Protein AF-A0A6G4R4G6-F1 (afdb_monomer)

Sequence (148 aa):
MLINLTSKAWYDAKDQTLFAIPLLEDALQPALGADYGGLAAFCAVLVAMEPDEAGNAPHRKPFDMVGRFAGTDLRFLSVSVGFSSEEIVEMTGLEVARVFAIRLKARLADRPARLPKAFDYPRFHKDISRALDAFIASSGGTGEPKAQ

Foldseek 3Di:
DEEAEEEDADPLLPVLRVLLRVLLNVLQVVLDDPDQPQAPYEYEYEYAYAQDPVVRPVVQVVQQDWADDPPDSHIYGGGYDYDHSVVRSPDHSLVVNLVSLVRVLVVLVDDRPPPDPSGNSVSVSVSRNVSSVVSNVVSDDDDPPPDD

Organism: NCBI:txid2710887

Mean predicted aligned error: 5.91 Å

Radius of gyration: 15.25 Å; Cα contacts (8 Å, |Δi|>4): 253; chains: 1; bounding box: 36×28×49 Å

Structure (mmCIF, N/CA/C/O backbone):
data_AF-A0A6G4R4G6-F1
#
_entry.id   AF-A0A6G4R4G6-F1
#
loop_
_atom_site.group_PDB
_atom_site.id
_atom_site.type_symbol
_atom_site.label_atom_id
_atom_site.label_alt_id
_atom_site.label_comp_id
_atom_site.label_asym_id
_atom_site.label_entity_id
_atom_site.label_seq_id
_atom_site.pdbx_PDB_ins_code
_atom_site.Cartn_x
_atom_site.Cartn_y
_atom_site.Cartn_z
_atom_site.occupancy
_atom_site.B_iso_or_equiv
_atom_site.auth_seq_id
_atom_site.auth_comp_id
_atom_site.auth_asym_id
_atom_site.auth_atom_id
_atom_site.pdbx_PDB_model_num
ATOM 1 N N . MET A 1 1 ? -6.548 6.124 11.935 1.00 81.25 1 MET A N 1
ATOM 2 C CA . MET A 1 1 ? -5.598 5.095 11.447 1.00 81.25 1 MET A CA 1
ATOM 3 C C . MET A 1 1 ? -4.473 5.797 10.697 1.00 81.25 1 MET A C 1
ATOM 5 O O . MET A 1 1 ? -4.756 6.817 10.090 1.00 81.25 1 MET A O 1
ATOM 9 N N . LEU A 1 2 ? -3.236 5.302 10.760 1.00 81.00 2 LEU A N 1
ATOM 10 C CA . LEU A 1 2 ? -2.093 5.808 9.983 1.00 81.00 2 LEU A CA 1
ATOM 11 C C . LEU A 1 2 ? -1.886 4.960 8.720 1.00 81.00 2 LEU A C 1
ATOM 13 O O . LEU A 1 2 ? -2.073 3.746 8.786 1.00 81.00 2 LEU A O 1
ATOM 17 N N . ILE A 1 3 ? -1.484 5.567 7.604 1.00 77.75 3 ILE A N 1
ATOM 18 C CA . ILE A 1 3 ? -0.950 4.843 6.445 1.00 77.75 3 ILE A CA 1
ATOM 19 C C . ILE A 1 3 ? 0.562 5.030 6.431 1.00 77.75 3 ILE A C 1
ATOM 21 O O . ILE A 1 3 ? 1.052 6.115 6.723 1.00 77.75 3 ILE A O 1
ATOM 25 N N . ASN A 1 4 ? 1.287 3.957 6.142 1.00 82.75 4 ASN A N 1
ATOM 26 C CA . ASN A 1 4 ? 2.720 3.997 5.903 1.00 82.75 4 ASN A CA 1
ATOM 27 C C . ASN A 1 4 ? 3.017 3.189 4.639 1.00 82.75 4 ASN A C 1
ATOM 29 O O . ASN A 1 4 ? 2.667 2.009 4.554 1.00 82.75 4 ASN A O 1
ATOM 33 N N . LEU A 1 5 ? 3.623 3.820 3.645 1.00 85.69 5 LEU A N 1
ATOM 34 C CA . LEU A 1 5 ? 4.145 3.136 2.477 1.00 85.69 5 LEU A CA 1
ATOM 35 C C . LEU A 1 5 ? 5.658 3.029 2.616 1.00 85.69 5 LEU A C 1
ATOM 37 O O . LEU A 1 5 ? 6.358 3.966 2.982 1.00 85.69 5 LEU A O 1
ATOM 41 N N . THR A 1 6 ? 6.184 1.855 2.301 1.00 87.88 6 THR A N 1
ATOM 42 C CA . THR A 1 6 ? 7.624 1.621 2.330 1.00 87.88 6 THR A CA 1
ATOM 43 C C . THR A 1 6 ? 8.036 0.693 1.198 1.00 87.88 6 THR A C 1
ATOM 45 O O . THR A 1 6 ? 7.195 0.106 0.513 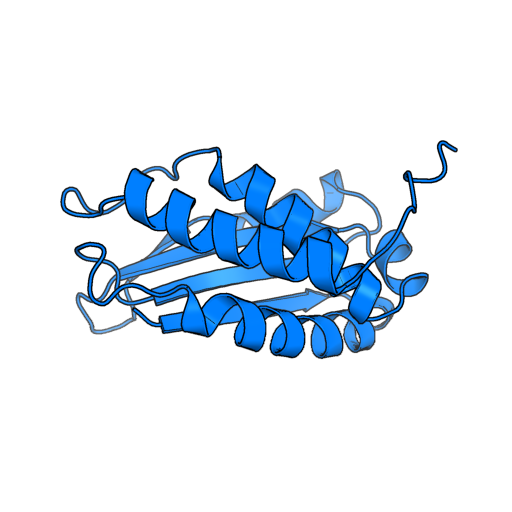1.00 87.88 6 THR A O 1
ATOM 48 N N . SER A 1 7 ? 9.338 0.564 0.971 1.00 86.81 7 SER A N 1
ATOM 49 C CA . SER A 1 7 ? 9.893 -0.265 -0.090 1.00 86.81 7 SER A CA 1
ATOM 50 C C . SER A 1 7 ? 11.069 -1.089 0.402 1.00 86.81 7 SER A C 1
ATOM 52 O O . SER A 1 7 ? 11.860 -0.668 1.248 1.00 86.81 7 SER A O 1
ATOM 54 N N . LYS A 1 8 ? 11.221 -2.262 -0.202 1.00 88.25 8 LYS A N 1
ATOM 55 C CA . LYS A 1 8 ? 12.399 -3.111 -0.112 1.00 88.25 8 LYS A CA 1
ATOM 56 C C . LYS A 1 8 ? 12.808 -3.498 -1.530 1.00 88.25 8 LYS A C 1
ATOM 58 O O . LYS A 1 8 ? 12.128 -4.299 -2.165 1.00 88.25 8 LYS A O 1
ATOM 63 N N . ALA A 1 9 ? 13.897 -2.914 -2.012 1.00 84.38 9 ALA A N 1
ATOM 64 C CA . ALA A 1 9 ? 14.352 -3.064 -3.387 1.00 84.38 9 ALA A CA 1
ATOM 65 C C . ALA A 1 9 ? 15.859 -3.347 -3.457 1.00 84.38 9 ALA A C 1
ATOM 67 O O . ALA A 1 9 ? 16.600 -2.983 -2.534 1.00 84.38 9 ALA A O 1
ATOM 68 N N . TRP A 1 10 ? 16.303 -3.958 -4.558 1.00 82.38 10 TRP A N 1
ATOM 69 C CA . TRP A 1 10 ? 17.708 -3.941 -4.969 1.00 82.38 10 TRP A CA 1
ATOM 70 C C . TRP A 1 10 ? 18.213 -2.513 -5.193 1.00 82.38 10 TRP A C 1
ATOM 72 O O . TRP A 1 10 ? 17.442 -1.557 -5.275 1.00 82.38 10 TRP A O 1
ATOM 82 N N . TYR A 1 11 ? 19.540 -2.371 -5.249 1.00 77.50 11 TYR A N 1
ATOM 83 C CA . TYR A 1 11 ? 20.197 -1.074 -5.401 1.00 77.50 11 TYR A CA 1
ATOM 84 C C . TYR A 1 11 ? 19.787 -0.350 -6.689 1.00 77.50 11 TYR A C 1
ATOM 86 O O . TYR A 1 11 ? 19.575 0.856 -6.661 1.00 77.50 11 TYR A O 1
ATOM 94 N N . ASP A 1 12 ? 19.634 -1.090 -7.781 1.00 80.62 12 ASP A N 1
ATOM 95 C CA . ASP A 1 12 ? 19.236 -0.590 -9.097 1.00 80.62 12 ASP A CA 1
ATOM 96 C C . ASP A 1 12 ? 17.799 -0.036 -9.127 1.00 80.62 12 ASP A C 1
ATOM 98 O O . ASP A 1 12 ? 17.560 0.992 -9.750 1.00 80.62 12 ASP A O 1
ATOM 102 N N .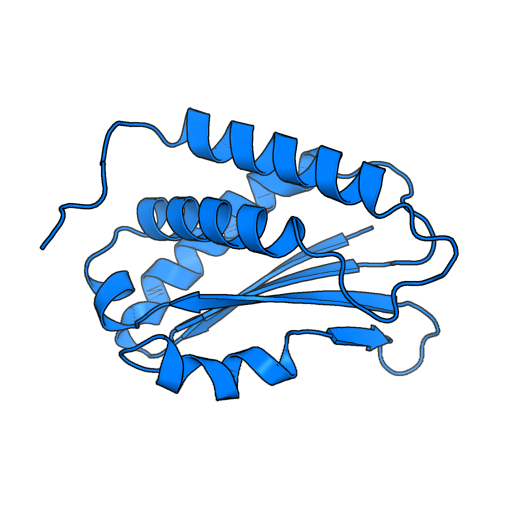 ALA A 1 13 ? 16.865 -0.648 -8.395 1.00 79.69 13 ALA A N 1
ATOM 103 C CA . ALA A 1 13 ? 15.460 -0.233 -8.299 1.00 79.69 13 ALA A CA 1
ATOM 104 C C . ALA A 1 13 ? 15.169 0.746 -7.134 1.00 79.69 13 ALA A C 1
ATOM 106 O O . ALA A 1 13 ? 14.015 1.113 -6.868 1.00 79.69 13 ALA A O 1
ATOM 107 N N . LYS A 1 14 ? 16.192 1.142 -6.368 1.00 83.94 14 LYS A N 1
ATOM 108 C CA . LYS A 1 14 ? 16.011 1.883 -5.112 1.00 83.94 14 LYS A CA 1
ATOM 109 C C . LYS A 1 14 ? 15.513 3.312 -5.331 1.00 83.94 14 LYS A C 1
ATOM 111 O O . LYS A 1 14 ? 14.643 3.766 -4.591 1.00 83.94 14 LYS A O 1
ATOM 116 N N . ASP A 1 15 ? 16.025 4.013 -6.334 1.00 84.62 15 ASP A N 1
ATOM 117 C CA . ASP A 1 15 ? 15.717 5.435 -6.530 1.00 84.62 15 ASP A CA 1
ATOM 118 C C . ASP A 1 15 ? 14.257 5.647 -6.959 1.00 84.62 15 ASP A C 1
ATOM 120 O O . ASP A 1 15 ? 13.553 6.506 -6.423 1.00 84.62 15 ASP A O 1
ATOM 124 N N . GLN A 1 16 ? 13.761 4.802 -7.861 1.00 84.75 16 GLN A N 1
ATOM 125 C CA . GLN A 1 16 ? 12.388 4.846 -8.359 1.00 84.75 16 GLN A CA 1
ATOM 126 C C . GLN A 1 16 ? 11.388 4.503 -7.251 1.00 84.75 16 GLN A C 1
ATOM 128 O O . GLN A 1 16 ? 10.351 5.155 -7.123 1.00 84.75 16 GLN A O 1
ATOM 133 N N . THR A 1 17 ? 11.705 3.504 -6.422 1.00 8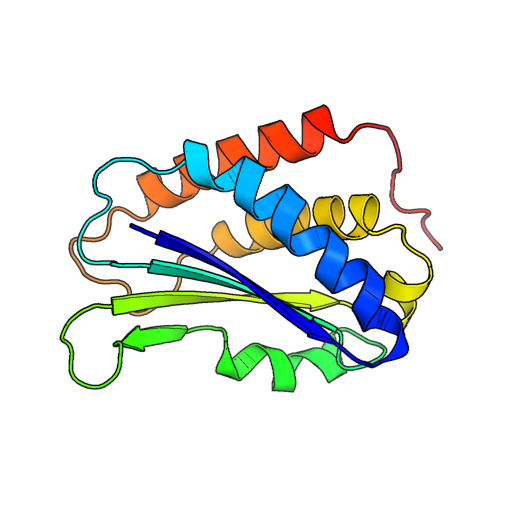3.94 17 THR A N 1
ATOM 134 C CA . THR A 1 17 ? 10.834 3.078 -5.317 1.00 83.94 17 THR A CA 1
ATOM 135 C C . THR A 1 17 ? 10.775 4.113 -4.198 1.00 83.94 17 THR A C 1
ATOM 137 O O . THR A 1 17 ? 9.691 4.381 -3.679 1.00 83.94 17 THR A O 1
ATOM 140 N N . LEU A 1 18 ? 11.898 4.772 -3.891 1.00 85.12 18 LEU A N 1
ATOM 141 C CA . LEU A 1 18 ? 11.940 5.893 -2.949 1.00 85.12 18 LEU A CA 1
ATOM 142 C C . LEU A 1 18 ? 11.137 7.105 -3.436 1.00 85.12 18 LEU A C 1
ATOM 144 O O . LEU A 1 18 ? 10.505 7.772 -2.622 1.00 85.12 18 LEU A O 1
ATOM 148 N N . PHE A 1 19 ? 11.125 7.383 -4.742 1.00 85.38 19 PHE A N 1
ATOM 149 C CA . PHE A 1 19 ? 10.317 8.467 -5.306 1.00 85.38 19 PHE A CA 1
ATOM 150 C C . PHE A 1 19 ? 8.817 8.135 -5.351 1.00 85.38 19 PHE A C 1
ATOM 152 O O . PHE A 1 19 ? 7.979 9.015 -5.164 1.00 85.38 19 PHE A O 1
ATOM 159 N N . ALA A 1 20 ? 8.463 6.871 -5.590 1.00 85.56 20 ALA A N 1
ATOM 160 C CA . ALA A 1 20 ? 7.072 6.440 -5.708 1.00 85.56 20 ALA A CA 1
ATOM 161 C C . ALA A 1 20 ? 6.285 6.530 -4.388 1.00 85.56 20 ALA A C 1
ATOM 163 O O . ALA A 1 20 ? 5.081 6.795 -4.407 1.00 85.56 20 ALA A O 1
ATOM 164 N N . ILE A 1 21 ? 6.952 6.303 -3.250 1.00 87.19 21 ILE A N 1
ATOM 165 C CA . ILE A 1 21 ? 6.318 6.237 -1.925 1.00 87.19 21 ILE A CA 1
ATOM 166 C C . ILE A 1 21 ? 5.622 7.553 -1.541 1.00 87.19 21 ILE A C 1
ATOM 168 O O . ILE A 1 21 ? 4.408 7.504 -1.332 1.00 87.19 21 ILE A O 1
ATOM 172 N N . PRO A 1 22 ? 6.302 8.721 -1.503 1.00 86.19 22 PRO A N 1
ATOM 173 C CA . PRO A 1 22 ? 5.668 9.963 -1.058 1.00 86.19 22 PRO A CA 1
ATOM 174 C C . PRO A 1 22 ? 4.460 10.358 -1.912 1.00 86.19 22 PRO A C 1
ATOM 176 O O . PRO A 1 22 ? 3.442 10.785 -1.379 1.00 86.19 22 PRO A O 1
ATOM 179 N N . LEU A 1 23 ? 4.533 10.140 -3.232 1.00 86.50 23 LEU A N 1
ATOM 180 C CA . LEU A 1 23 ? 3.435 10.455 -4.153 1.00 86.50 23 LEU A CA 1
ATOM 181 C C . LEU A 1 23 ? 2.148 9.697 -3.814 1.00 86.50 23 LEU A C 1
ATOM 183 O O . LEU A 1 23 ? 1.051 10.249 -3.905 1.00 86.50 23 LEU A O 1
ATOM 187 N N . LEU A 1 24 ? 2.276 8.422 -3.449 1.00 86.62 24 LEU A N 1
ATOM 188 C CA . LEU A 1 24 ? 1.135 7.590 -3.088 1.00 86.62 24 LEU A CA 1
ATOM 189 C C . LEU A 1 24 ? 0.667 7.825 -1.658 1.00 86.62 24 LEU A C 1
ATOM 191 O O . LEU A 1 24 ? -0.537 7.772 -1.419 1.00 86.62 24 LEU A O 1
ATOM 195 N N . GLU A 1 25 ? 1.578 8.083 -0.717 1.00 88.56 25 GLU A N 1
ATOM 196 C CA . GLU A 1 25 ? 1.200 8.456 0.650 1.00 88.56 25 GLU A CA 1
ATOM 197 C C . GLU A 1 25 ? 0.336 9.713 0.641 1.00 88.56 25 GLU A C 1
ATOM 199 O O . GLU A 1 25 ? -0.767 9.689 1.187 1.00 88.56 25 GLU A O 1
ATOM 204 N N . ASP A 1 26 ? 0.772 10.759 -0.065 1.00 85.94 26 ASP A N 1
ATOM 205 C CA . ASP A 1 26 ? 0.032 12.017 -0.190 1.00 85.94 26 ASP A CA 1
ATOM 206 C C . ASP A 1 26 ? -1.355 11.815 -0.817 1.00 85.94 26 ASP A C 1
ATOM 208 O O . ASP A 1 26 ? -2.331 12.451 -0.412 1.00 85.94 26 ASP A O 1
ATOM 212 N N . ALA A 1 27 ? -1.476 10.894 -1.776 1.00 85.75 27 ALA A N 1
ATOM 213 C CA . ALA A 1 27 ? -2.748 10.578 -2.419 1.00 85.75 27 ALA A CA 1
ATOM 214 C C . ALA A 1 27 ? -3.689 9.740 -1.534 1.00 85.75 27 ALA A C 1
ATOM 216 O O . ALA A 1 27 ? -4.912 9.882 -1.609 1.00 85.75 27 ALA A O 1
ATOM 217 N N . LEU A 1 28 ? -3.137 8.854 -0.702 1.00 86.69 28 LEU A N 1
ATOM 218 C CA . LEU A 1 28 ? -3.896 7.927 0.138 1.00 86.69 28 LEU A CA 1
ATOM 219 C C . LEU A 1 28 ? -4.290 8.522 1.487 1.00 86.69 28 LEU A C 1
ATOM 221 O O . LEU A 1 28 ? -5.340 8.168 2.026 1.00 86.69 28 LEU A O 1
ATOM 225 N N . GLN A 1 29 ? -3.480 9.423 2.037 1.00 85.19 29 GLN A N 1
ATOM 226 C CA . GLN A 1 29 ? -3.701 9.991 3.364 1.00 85.19 29 GLN A CA 1
ATOM 227 C C . GLN A 1 29 ? -5.082 10.668 3.515 1.00 85.19 29 GLN A C 1
ATOM 229 O O . GLN A 1 29 ? -5.741 10.427 4.531 1.00 85.19 29 GLN A O 1
ATOM 234 N N . PRO A 1 30 ? -5.601 11.432 2.527 1.00 82.44 30 PRO A N 1
ATOM 235 C CA . PRO A 1 30 ? -6.935 12.036 2.604 1.00 82.44 30 PRO A CA 1
ATOM 236 C C . PRO A 1 30 ? -8.089 11.025 2.548 1.00 82.44 30 PRO A C 1
ATOM 238 O O . PRO A 1 30 ? -9.212 11.352 2.924 1.00 82.44 30 PRO A O 1
ATOM 241 N N . ALA A 1 31 ? -7.835 9.802 2.074 1.00 80.94 31 ALA A N 1
ATOM 242 C CA . ALA A 1 31 ? -8.836 8.741 1.960 1.00 80.94 31 ALA A CA 1
ATOM 243 C C . ALA A 1 31 ? -9.237 8.147 3.316 1.00 80.94 31 ALA A C 1
ATOM 245 O O . ALA A 1 31 ? -10.185 7.368 3.415 1.00 80.94 31 ALA A O 1
ATOM 246 N N . LEU A 1 32 ? -8.481 8.452 4.369 1.00 75.00 32 LEU A N 1
ATOM 247 C CA . LEU A 1 32 ? -8.668 7.861 5.680 1.00 75.00 32 LEU A CA 1
ATOM 248 C C . LEU A 1 32 ? -9.896 8.437 6.387 1.00 75.00 32 LEU A C 1
ATOM 250 O O . LEU A 1 32 ? -9.914 9.582 6.833 1.00 75.00 32 LEU A O 1
ATOM 254 N N . GLY A 1 33 ? -10.910 7.589 6.562 1.00 69.50 33 GLY A N 1
ATOM 255 C CA . GLY A 1 33 ? -11.987 7.820 7.513 1.00 69.50 33 GLY A CA 1
ATOM 256 C C . GLY A 1 33 ? -11.505 7.801 8.971 1.00 69.50 33 GLY A C 1
ATOM 257 O O . GLY A 1 33 ? -10.460 7.239 9.307 1.00 69.50 33 GLY A O 1
ATOM 258 N N . ALA A 1 34 ? -12.308 8.405 9.854 1.00 69.06 34 ALA A N 1
ATOM 259 C CA . ALA A 1 34 ? -11.968 8.605 11.265 1.00 69.06 34 ALA A CA 1
ATOM 260 C C . ALA A 1 34 ? -11.793 7.297 12.065 1.00 69.06 34 ALA A C 1
ATOM 262 O O . ALA A 1 34 ? -10.952 7.245 12.960 1.00 69.06 34 ALA A O 1
ATOM 263 N N . ASP A 1 35 ? -12.533 6.235 11.729 1.00 82.81 35 ASP A N 1
ATOM 264 C CA . ASP A 1 35 ? -12.380 4.919 12.352 1.00 82.81 35 ASP A CA 1
ATOM 265 C C . ASP A 1 35 ? -12.926 3.805 11.447 1.00 82.81 35 ASP A C 1
ATOM 267 O O . ASP A 1 35 ? -14.048 3.889 10.939 1.00 82.81 35 ASP A O 1
ATOM 271 N N . TYR A 1 36 ? -12.119 2.763 11.264 1.00 88.69 36 TYR A N 1
ATOM 272 C CA . TYR A 1 36 ? -12.492 1.524 10.577 1.00 88.69 36 TYR A CA 1
ATOM 273 C C . TYR A 1 36 ? -12.607 0.342 11.552 1.00 88.69 36 TYR A C 1
ATOM 275 O O . TYR A 1 36 ? -12.988 -0.742 11.134 1.00 88.69 36 TYR A O 1
ATOM 283 N N . GLY A 1 37 ? -12.273 0.524 12.834 1.00 85.88 37 GLY A N 1
ATOM 284 C CA . GLY A 1 37 ? -12.404 -0.468 13.896 1.00 85.88 37 GLY A CA 1
ATOM 285 C C . GLY A 1 37 ? -11.152 -1.317 14.133 1.00 85.88 37 GLY A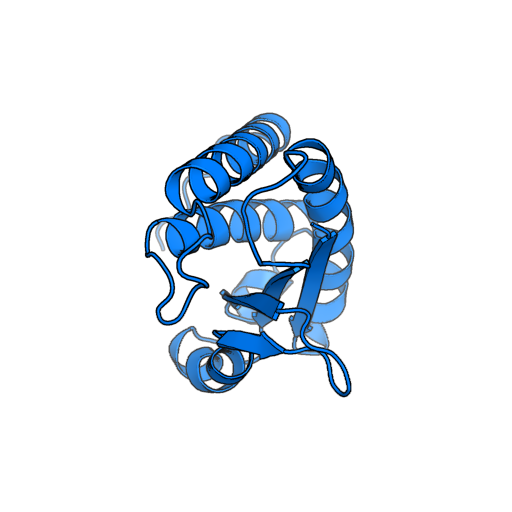 C 1
ATOM 286 O O . GLY A 1 37 ? -10.897 -2.310 13.460 1.00 85.88 37 GLY A O 1
ATOM 287 N N . GLY A 1 38 ? -10.385 -1.003 15.177 1.00 85.19 38 GLY A N 1
ATOM 288 C CA . GLY A 1 38 ? -9.402 -1.937 15.752 1.00 85.19 38 GLY A CA 1
ATOM 289 C C . GLY A 1 38 ? -8.078 -2.122 14.994 1.00 85.19 38 GLY A C 1
ATOM 290 O O . GLY A 1 38 ? -7.260 -2.934 15.433 1.00 85.19 38 GLY A O 1
ATOM 291 N N . LEU A 1 39 ? -7.837 -1.379 13.908 1.00 89.50 39 LEU A N 1
ATOM 292 C CA . LEU A 1 39 ? -6.503 -1.203 13.321 1.00 89.50 39 LEU A CA 1
ATOM 293 C C . LEU A 1 39 ? -5.991 0.216 13.572 1.00 89.50 39 LEU A C 1
ATOM 295 O O . LEU A 1 39 ? -6.664 1.203 13.283 1.00 89.50 39 LEU A O 1
ATOM 299 N N . ALA A 1 40 ? -4.767 0.307 14.081 1.00 89.12 40 ALA A N 1
ATOM 300 C CA . ALA A 1 40 ? -4.068 1.567 14.285 1.00 89.12 40 ALA A CA 1
ATOM 301 C C . ALA A 1 40 ? -3.350 2.032 13.012 1.00 89.12 40 ALA A C 1
ATOM 303 O O . ALA A 1 40 ? -3.284 3.237 12.765 1.00 89.12 40 ALA A O 1
ATOM 304 N N . ALA A 1 41 ? -2.861 1.094 12.19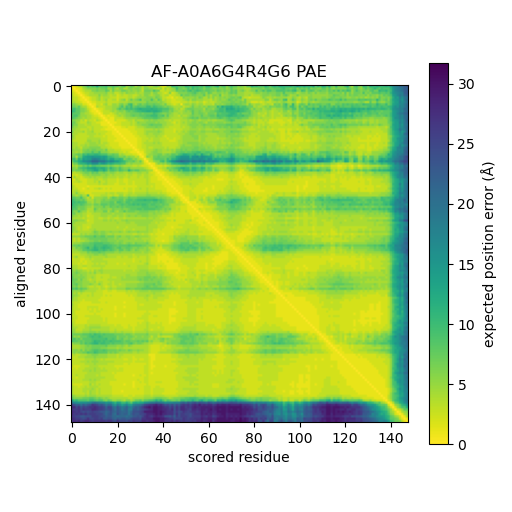2 1.00 89.69 41 ALA A N 1
ATOM 305 C CA . ALA A 1 41 ? -2.126 1.404 10.971 1.00 89.69 41 ALA A CA 1
ATOM 306 C C . ALA A 1 41 ? -2.405 0.435 9.811 1.00 89.69 41 ALA A C 1
ATOM 308 O O . ALA A 1 41 ? -2.718 -0.742 10.018 1.00 89.69 41 ALA A O 1
ATOM 309 N N . PHE A 1 42 ? -2.228 0.950 8.598 1.00 91.50 42 PHE A N 1
ATOM 310 C CA . PHE A 1 42 ? -2.145 0.209 7.349 1.00 91.50 42 PHE A CA 1
ATOM 311 C C . PHE A 1 42 ? -0.771 0.452 6.716 1.00 91.50 42 PHE A C 1
ATOM 313 O O . PHE A 1 42 ? -0.393 1.598 6.487 1.00 91.50 42 PHE A O 1
ATOM 320 N N . CYS A 1 43 ? -0.033 -0.617 6.439 1.00 92.31 43 CYS A N 1
ATOM 321 C CA . CYS A 1 43 ? 1.279 -0.572 5.816 1.00 92.31 43 CYS A CA 1
ATOM 322 C C . CYS A 1 43 ? 1.217 -1.226 4.434 1.00 92.31 43 CYS A C 1
ATOM 324 O O . CYS A 1 43 ? 0.789 -2.375 4.323 1.00 92.31 43 CYS A O 1
ATOM 326 N N . ALA A 1 44 ? 1.668 -0.532 3.394 1.00 92.50 44 ALA A N 1
ATOM 327 C CA . ALA A 1 44 ? 1.820 -1.113 2.064 1.00 92.50 44 ALA A CA 1
ATOM 328 C C . ALA A 1 44 ? 3.304 -1.136 1.678 1.00 92.50 44 ALA A C 1
ATOM 330 O O . ALA A 1 44 ? 3.992 -0.122 1.766 1.00 92.50 44 ALA A O 1
ATOM 331 N N . VAL A 1 45 ? 3.807 -2.303 1.280 1.00 93.50 45 VAL A N 1
ATOM 332 C CA . VAL A 1 45 ? 5.235 -2.534 1.035 1.00 93.50 45 VAL A CA 1
ATOM 333 C C . VAL A 1 45 ? 5.472 -2.895 -0.424 1.00 93.50 45 VAL A C 1
ATOM 335 O O . VAL A 1 45 ? 5.000 -3.929 -0.896 1.00 93.50 45 VAL A O 1
ATOM 338 N N . LEU A 1 46 ? 6.245 -2.081 -1.133 1.00 93.19 46 LEU A N 1
ATOM 339 C CA . LEU A 1 46 ? 6.748 -2.427 -2.458 1.00 93.19 46 LEU A CA 1
ATOM 340 C C . LEU A 1 46 ? 7.982 -3.326 -2.312 1.00 93.19 46 LEU A C 1
ATOM 342 O O . LEU A 1 46 ? 8.942 -2.952 -1.645 1.00 93.19 46 LEU A O 1
ATOM 346 N N . VAL A 1 47 ? 7.974 -4.509 -2.926 1.00 92.25 47 VAL A N 1
ATOM 347 C CA . VAL A 1 47 ? 9.094 -5.462 -2.893 1.00 92.25 47 VAL A CA 1
ATOM 348 C C . VAL A 1 47 ? 9.623 -5.699 -4.306 1.00 92.25 47 VAL A C 1
ATOM 350 O O . VAL A 1 47 ? 8.885 -6.198 -5.150 1.00 92.25 47 VAL A O 1
ATOM 353 N N . ALA A 1 48 ? 10.891 -5.360 -4.539 1.00 91.06 48 ALA A N 1
ATOM 354 C CA . ALA A 1 48 ? 11.587 -5.516 -5.818 1.00 91.06 48 ALA A CA 1
ATOM 355 C C . ALA A 1 48 ? 12.998 -6.084 -5.599 1.00 91.06 48 ALA A C 1
ATOM 357 O O . ALA A 1 48 ? 14.005 -5.381 -5.662 1.00 91.06 48 ALA A O 1
ATOM 358 N N . MET A 1 49 ? 13.040 -7.360 -5.229 1.00 88.75 49 MET A N 1
ATOM 359 C CA . MET A 1 49 ? 14.206 -8.086 -4.724 1.00 88.75 49 MET A CA 1
ATOM 360 C C . MET A 1 49 ? 14.667 -9.228 -5.629 1.00 88.75 49 MET A C 1
ATOM 362 O O . MET A 1 49 ? 15.640 -9.872 -5.295 1.00 88.75 49 MET A O 1
ATOM 366 N N . GLU A 1 50 ? 13.998 -9.530 -6.728 1.00 88.81 50 GLU A N 1
ATOM 367 C CA . GLU A 1 50 ? 14.447 -10.521 -7.714 1.00 88.81 50 GLU A CA 1
ATOM 368 C C . GLU A 1 50 ? 13.945 -10.070 -9.099 1.00 88.81 50 GLU A C 1
ATOM 370 O O . GLU A 1 50 ? 12.993 -9.277 -9.163 1.00 88.81 50 GLU A O 1
ATOM 375 N N . PRO A 1 51 ? 14.547 -10.540 -10.207 1.00 82.62 51 PRO A N 1
ATOM 376 C CA . PRO A 1 51 ? 14.151 -10.144 -11.560 1.00 82.62 51 PRO A CA 1
ATOM 377 C C . PRO A 1 51 ? 12.801 -10.737 -12.002 1.00 82.62 51 PRO A C 1
ATOM 379 O O . PRO A 1 51 ? 12.317 -10.417 -13.083 1.00 82.62 51 PRO A O 1
ATOM 382 N N . ASP A 1 52 ? 12.145 -11.564 -11.184 1.00 82.38 52 ASP A N 1
ATOM 383 C CA . ASP A 1 52 ? 10.842 -12.154 -11.497 1.00 82.38 52 ASP A CA 1
ATOM 384 C C . ASP A 1 52 ? 9.868 -12.165 -10.301 1.00 82.38 52 ASP A C 1
ATOM 386 O O . ASP A 1 52 ? 10.227 -11.952 -9.139 1.00 82.38 52 ASP A O 1
ATOM 390 N N . GLU A 1 53 ? 8.578 -12.400 -10.564 1.00 78.25 53 GLU A N 1
ATOM 391 C CA . GLU A 1 53 ? 7.567 -12.421 -9.496 1.00 78.25 53 GLU A CA 1
ATOM 392 C C . GLU A 1 53 ? 7.757 -13.606 -8.525 1.00 78.25 53 GLU A C 1
ATOM 394 O O . GLU A 1 53 ? 7.507 -13.477 -7.318 1.00 78.25 53 GLU A O 1
ATOM 399 N N . ALA A 1 54 ? 8.204 -14.757 -9.039 1.00 83.81 54 ALA A N 1
ATOM 400 C CA . ALA A 1 54 ? 8.391 -15.977 -8.259 1.00 83.81 54 ALA A CA 1
ATOM 401 C C . ALA A 1 54 ? 9.516 -15.821 -7.225 1.00 83.81 54 ALA A C 1
ATOM 403 O O . ALA A 1 54 ? 9.320 -16.139 -6.048 1.00 83.81 54 ALA A O 1
ATOM 404 N N . GLY A 1 55 ? 10.651 -15.256 -7.632 1.00 83.75 55 GLY A N 1
ATOM 405 C CA . GLY A 1 55 ? 11.780 -14.917 -6.777 1.00 83.75 55 GLY A CA 1
ATOM 406 C C . GLY A 1 55 ? 11.438 -13.843 -5.747 1.00 83.75 55 GLY A C 1
ATOM 407 O O . GLY A 1 55 ? 11.929 -13.881 -4.622 1.00 83.75 55 GLY A O 1
ATOM 408 N N . ASN A 1 56 ? 10.497 -12.944 -6.047 1.00 85.56 56 ASN A N 1
ATOM 409 C CA . ASN A 1 56 ? 10.017 -11.963 -5.071 1.00 85.56 56 ASN A CA 1
ATOM 410 C C . ASN A 1 56 ? 9.084 -12.548 -3.996 1.00 85.56 56 ASN A C 1
ATOM 412 O O . ASN A 1 56 ? 8.923 -11.953 -2.925 1.00 85.56 56 ASN A O 1
ATOM 416 N N . ALA A 1 57 ? 8.442 -13.697 -4.232 1.00 87.81 57 ALA A N 1
ATOM 417 C CA . ALA A 1 57 ? 7.447 -14.251 -3.310 1.00 87.81 57 ALA A CA 1
ATOM 418 C C . ALA A 1 57 ? 7.982 -14.524 -1.880 1.00 87.81 57 ALA A C 1
ATOM 420 O O . ALA A 1 57 ? 7.313 -14.124 -0.917 1.00 87.81 57 ALA A O 1
ATOM 421 N N . PRO A 1 58 ? 9.181 -15.113 -1.680 1.00 89.75 58 PRO A N 1
ATOM 422 C CA . PRO A 1 58 ? 9.783 -15.269 -0.354 1.00 89.75 58 PRO A CA 1
ATOM 423 C C . PRO A 1 58 ? 10.028 -13.941 0.374 1.00 89.75 58 PRO A C 1
ATOM 425 O O . PRO A 1 58 ? 9.891 -13.881 1.596 1.00 89.75 58 PRO A O 1
ATOM 428 N N . HIS A 1 59 ? 10.350 -12.872 -0.359 1.00 90.44 59 HIS A N 1
ATOM 429 C CA . HIS A 1 59 ? 10.625 -11.548 0.208 1.00 90.44 59 HIS A CA 1
ATOM 430 C C . HIS A 1 59 ? 9.358 -10.768 0.564 1.00 90.44 59 HIS A C 1
ATOM 432 O O . HIS A 1 59 ? 9.409 -9.917 1.451 1.00 90.44 59 HIS A O 1
ATOM 438 N N . ARG A 1 60 ? 8.229 -11.082 -0.080 1.00 90.81 60 ARG A N 1
ATOM 439 C CA . ARG A 1 60 ? 6.901 -10.525 0.217 1.00 90.81 60 ARG A CA 1
ATOM 440 C C . ARG A 1 60 ? 6.274 -11.098 1.476 1.00 90.81 60 ARG A C 1
ATOM 442 O O . ARG A 1 60 ? 5.727 -10.367 2.296 1.00 90.81 60 ARG A O 1
ATOM 449 N N . LYS A 1 61 ? 6.387 -12.416 1.654 1.00 90.25 61 LYS A N 1
ATOM 450 C CA . LYS A 1 61 ? 5.706 -13.165 2.720 1.00 90.25 61 LYS A CA 1
ATOM 451 C C . LYS A 1 61 ? 5.821 -12.546 4.129 1.00 90.25 61 LYS A C 1
ATOM 453 O O . LYS A 1 61 ? 4.811 -12.549 4.827 1.00 90.25 61 LYS A O 1
ATOM 458 N N . PRO A 1 62 ? 6.976 -12.011 4.577 1.00 90.50 62 PRO A N 1
ATOM 459 C CA . PRO A 1 62 ? 7.093 -11.394 5.902 1.00 90.50 62 PRO A CA 1
ATOM 460 C C . PRO A 1 62 ? 6.236 -10.136 6.095 1.00 90.50 62 PRO A C 1
ATOM 462 O O . PRO A 1 62 ? 5.935 -9.780 7.229 1.00 90.50 62 PRO A O 1
ATOM 465 N N . PHE A 1 63 ? 5.864 -9.463 5.008 1.00 91.50 63 PHE A N 1
ATOM 466 C CA . PHE A 1 63 ? 5.091 -8.225 5.028 1.00 91.50 63 PHE A CA 1
ATOM 467 C C . PHE A 1 63 ? 3.586 -8.457 4.870 1.00 91.50 63 PHE A C 1
ATOM 469 O O . PHE A 1 63 ? 2.820 -7.543 5.146 1.00 91.50 63 PHE A O 1
ATOM 476 N N . ASP A 1 64 ? 3.146 -9.651 4.469 1.00 91.44 64 ASP A N 1
ATOM 477 C CA . ASP A 1 64 ? 1.727 -9.993 4.336 1.00 91.44 64 ASP A CA 1
ATOM 478 C C . ASP A 1 64 ? 1.175 -10.505 5.675 1.00 91.44 64 ASP A C 1
ATOM 480 O O . ASP A 1 64 ? 1.091 -11.711 5.930 1.00 91.44 64 ASP A O 1
ATOM 484 N N . MET A 1 65 ? 0.812 -9.582 6.570 1.00 93.06 65 MET A N 1
ATOM 485 C CA . MET A 1 65 ? 0.384 -9.943 7.922 1.00 93.06 65 MET A CA 1
ATOM 486 C C . MET A 1 65 ? -0.537 -8.925 8.595 1.00 93.06 65 MET A C 1
ATOM 488 O O . MET A 1 65 ? -0.475 -7.723 8.358 1.00 93.06 65 MET A O 1
ATOM 492 N N . VAL A 1 66 ? -1.338 -9.421 9.541 1.00 93.06 66 VAL A N 1
ATOM 493 C CA . VAL A 1 66 ? -1.956 -8.599 10.588 1.00 93.06 66 VAL A CA 1
ATOM 494 C C . VAL A 1 66 ? -1.102 -8.731 11.847 1.00 93.06 66 VAL A C 1
ATOM 496 O O . VAL A 1 66 ? -1.031 -9.811 12.440 1.00 93.06 66 VAL A O 1
ATOM 499 N N . GLY A 1 67 ? -0.429 -7.648 12.226 1.00 91.56 67 GLY A N 1
ATOM 500 C CA . GLY A 1 67 ? 0.549 -7.614 13.310 1.00 91.56 67 GLY A CA 1
ATOM 501 C C . GLY A 1 67 ? 0.110 -6.824 14.535 1.00 91.56 67 GLY A C 1
ATOM 502 O O . GLY A 1 67 ? -0.999 -6.290 14.602 1.00 91.56 67 GLY A O 1
ATOM 503 N N . ARG A 1 68 ? 1.014 -6.753 15.515 1.00 92.56 68 ARG A N 1
ATOM 504 C CA . ARG A 1 68 ? 0.910 -5.897 16.703 1.00 92.56 68 ARG A CA 1
ATOM 505 C C . ARG A 1 68 ? 2.183 -5.082 16.853 1.00 92.56 68 ARG A C 1
ATOM 507 O O . ARG A 1 68 ? 3.267 -5.617 16.622 1.00 92.56 68 ARG A O 1
ATOM 514 N N . PHE A 1 69 ? 2.058 -3.822 17.253 1.00 88.44 69 PHE A N 1
ATOM 515 C CA . PHE A 1 69 ? 3.230 -3.029 17.613 1.00 88.44 69 PHE A CA 1
ATOM 516 C C . PHE A 1 69 ? 3.808 -3.555 18.926 1.00 88.44 69 PHE A C 1
ATOM 518 O O . PHE A 1 69 ? 3.068 -3.782 19.888 1.00 88.44 69 PHE A O 1
ATOM 525 N N . ALA A 1 70 ? 5.123 -3.773 18.951 1.00 88.19 70 ALA A N 1
ATOM 526 C CA . ALA A 1 70 ? 5.815 -4.328 20.108 1.00 88.19 70 ALA A CA 1
ATOM 527 C C . ALA A 1 70 ? 5.515 -3.506 21.372 1.00 88.19 70 ALA A C 1
ATOM 529 O O . ALA A 1 70 ? 5.586 -2.280 21.354 1.00 88.19 70 ALA A O 1
ATOM 530 N N . GLY A 1 71 ? 5.154 -4.191 22.460 1.00 89.75 71 GLY A N 1
ATOM 531 C CA . GLY A 1 71 ? 4.806 -3.542 23.726 1.00 89.75 71 GLY A CA 1
ATOM 532 C C . GLY A 1 71 ? 3.437 -2.849 23.755 1.00 89.75 71 GLY A C 1
ATOM 533 O O . GLY A 1 71 ? 3.154 -2.144 24.717 1.00 89.75 71 GLY A O 1
ATOM 534 N N . THR A 1 72 ? 2.578 -3.039 22.744 1.00 89.88 72 THR A N 1
ATOM 535 C CA . THR A 1 72 ? 1.231 -2.444 22.705 1.00 89.88 72 THR A CA 1
ATOM 536 C C . THR A 1 72 ? 0.164 -3.444 22.241 1.00 89.88 72 THR A C 1
ATOM 538 O O . THR A 1 72 ? 0.468 -4.453 21.600 1.00 89.88 72 THR A O 1
ATOM 541 N N . ASP A 1 73 ? -1.107 -3.117 22.485 1.00 87.25 73 ASP A N 1
ATOM 542 C CA . ASP A 1 73 ? -2.256 -3.834 21.911 1.00 87.25 73 ASP A CA 1
ATOM 543 C C . ASP A 1 73 ? -2.683 -3.313 20.531 1.00 87.25 73 ASP A C 1
ATOM 545 O O . ASP A 1 73 ? -3.604 -3.853 19.906 1.00 87.25 73 ASP A O 1
ATOM 549 N N . LEU A 1 74 ? -2.008 -2.274 20.030 1.00 88.12 74 LEU A N 1
ATOM 550 C CA . LEU A 1 74 ? -2.310 -1.675 18.740 1.00 88.12 74 LEU A CA 1
ATOM 551 C C . LEU A 1 74 ? -1.946 -2.648 17.616 1.00 88.12 74 LEU A C 1
ATOM 553 O O . LEU A 1 74 ? -0.847 -3.205 17.569 1.00 88.12 74 LEU A O 1
ATOM 557 N N . ARG A 1 75 ? -2.887 -2.841 16.691 1.00 91.38 75 ARG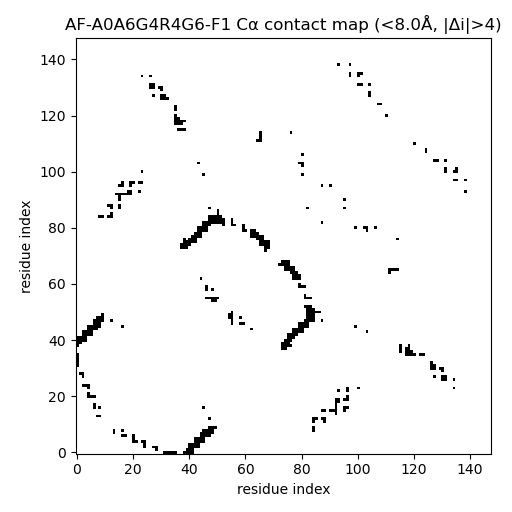 A N 1
ATOM 558 C CA . ARG A 1 75 ? -2.738 -3.738 15.542 1.00 91.38 75 ARG A CA 1
ATOM 559 C C . ARG A 1 75 ? -2.487 -2.962 14.262 1.00 91.38 75 ARG A C 1
ATOM 561 O O . ARG A 1 75 ? -2.988 -1.851 14.104 1.00 91.38 75 ARG A O 1
ATOM 568 N N . PHE A 1 76 ? -1.781 -3.585 13.331 1.00 92.56 76 PHE A N 1
ATOM 569 C CA . PHE A 1 76 ? -1.6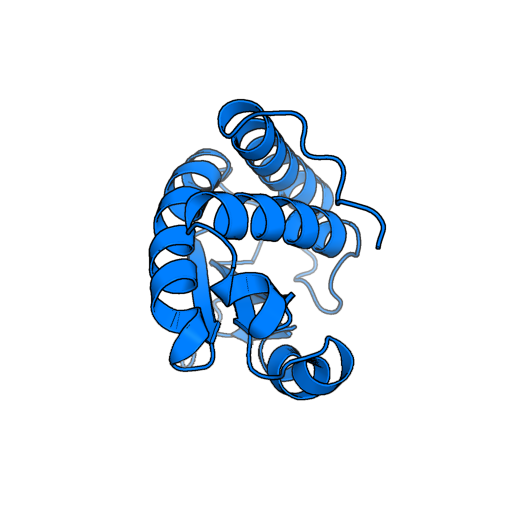03 -3.063 11.980 1.00 92.56 76 PHE A CA 1
ATOM 570 C C . PHE A 1 76 ? -1.931 -4.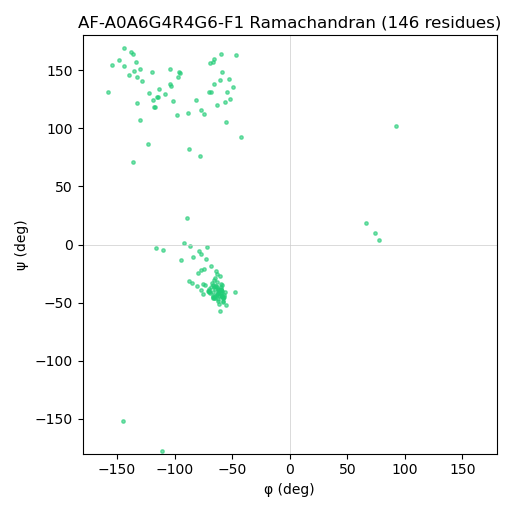129 10.939 1.00 92.56 76 PHE A C 1
ATOM 572 O O . PHE A 1 76 ? -1.779 -5.325 11.197 1.00 92.56 76 PHE A O 1
ATOM 579 N N . LEU A 1 77 ? -2.379 -3.692 9.767 1.00 93.31 77 LEU A N 1
ATOM 580 C CA . LEU A 1 77 ? -2.434 -4.517 8.565 1.00 93.31 77 LEU A CA 1
ATOM 581 C C . LEU A 1 77 ? -1.245 -4.141 7.690 1.00 93.31 77 LEU A C 1
ATOM 583 O O . LEU A 1 77 ? -1.115 -2.978 7.340 1.00 93.31 77 LEU A O 1
ATOM 587 N N . SER A 1 78 ? -0.410 -5.108 7.332 1.00 94.00 78 SER A N 1
ATOM 588 C CA . SER A 1 78 ? 0.656 -4.946 6.354 1.00 94.00 78 SER A CA 1
ATOM 589 C C . SER A 1 78 ? 0.350 -5.803 5.129 1.00 94.00 78 SER A C 1
ATOM 591 O O . SER A 1 78 ? -0.054 -6.963 5.263 1.00 94.00 78 SER A O 1
ATOM 593 N N . VAL A 1 79 ? 0.506 -5.217 3.947 1.00 93.50 79 VAL A N 1
ATOM 594 C CA . VAL A 1 79 ? 0.345 -5.884 2.653 1.00 93.50 79 VAL A CA 1
ATOM 595 C C . VAL A 1 79 ? 1.530 -5.548 1.766 1.00 93.50 79 VAL A C 1
ATOM 597 O O . VAL A 1 79 ? 2.039 -4.430 1.801 1.00 93.50 79 VAL A O 1
ATOM 600 N N . SER A 1 80 ? 1.964 -6.499 0.954 1.00 93.19 80 SER A N 1
ATOM 601 C CA . SER A 1 80 ? 3.065 -6.303 0.020 1.00 93.19 80 SER A CA 1
ATOM 602 C C . SER A 1 80 ? 2.658 -6.513 -1.428 1.00 93.19 80 SER A C 1
ATOM 604 O O . SER A 1 80 ? 1.793 -7.329 -1.755 1.00 93.19 80 SER A O 1
ATOM 606 N N . VAL A 1 81 ? 3.320 -5.770 -2.307 1.00 92.50 81 VAL A N 1
ATOM 607 C CA . VAL A 1 81 ? 3.201 -5.887 -3.757 1.00 92.50 81 VAL A CA 1
ATOM 608 C C . VAL A 1 81 ? 4.582 -6.170 -4.322 1.00 92.50 81 VAL A C 1
ATOM 610 O O . VAL A 1 81 ? 5.550 -5.505 -3.967 1.00 92.50 81 VAL A O 1
ATOM 613 N N . GLY A 1 82 ? 4.664 -7.187 -5.175 1.00 89.75 82 GLY A N 1
ATOM 614 C CA . GLY A 1 82 ? 5.913 -7.629 -5.785 1.00 89.75 82 GLY A CA 1
ATOM 615 C C . GLY A 1 82 ? 6.111 -7.004 -7.153 1.00 89.75 82 GLY A C 1
ATOM 616 O O . GLY A 1 82 ? 5.138 -6.791 -7.880 1.00 89.75 82 GLY A O 1
ATOM 617 N N . PHE A 1 83 ? 7.368 -6.760 -7.489 1.00 89.31 83 PHE A N 1
ATOM 618 C CA . PHE A 1 83 ? 7.830 -6.269 -8.777 1.00 89.31 83 PHE A CA 1
ATOM 619 C C . PHE A 1 83 ? 9.110 -6.985 -9.167 1.00 89.31 83 PHE A C 1
ATOM 621 O O . PHE A 1 83 ? 9.943 -7.254 -8.305 1.00 89.31 83 PHE A O 1
ATOM 628 N N . SER A 1 84 ? 9.291 -7.224 -10.462 1.00 87.44 84 SER A N 1
ATOM 629 C CA . SER A 1 84 ? 10.626 -7.506 -10.978 1.00 87.44 84 SER A CA 1
ATOM 630 C C . SER A 1 84 ? 11.498 -6.255 -10.814 1.00 87.44 84 SER A C 1
ATOM 632 O O . SER A 1 84 ? 11.028 -5.142 -11.055 1.00 87.44 84 SER A O 1
ATOM 634 N N . SER A 1 85 ? 12.756 -6.411 -10.397 1.00 86.12 85 SER A N 1
ATOM 635 C CA . SER A 1 85 ? 13.699 -5.285 -10.393 1.00 86.12 85 SER A CA 1
ATOM 636 C C . SER A 1 85 ? 13.962 -4.760 -11.810 1.00 86.12 85 SER A C 1
ATOM 638 O O . SER A 1 85 ? 14.014 -3.547 -11.990 1.00 86.12 85 SER A O 1
ATOM 640 N N . GLU A 1 86 ? 14.019 -5.641 -12.815 1.00 86.94 86 GLU A N 1
ATOM 641 C CA . GLU A 1 86 ? 14.187 -5.279 -14.234 1.00 86.94 86 GLU A CA 1
ATOM 642 C C . GLU A 1 86 ? 13.014 -4.435 -14.750 1.00 86.94 86 GLU A C 1
ATOM 644 O O . GLU A 1 86 ? 13.211 -3.462 -15.470 1.00 86.94 86 GLU A O 1
ATOM 649 N N . GLU A 1 87 ? 11.791 -4.749 -14.312 1.00 86.44 87 GLU A N 1
ATOM 650 C CA . GLU A 1 87 ? 10.603 -3.950 -14.632 1.00 86.44 87 GLU A CA 1
ATOM 651 C C . GLU A 1 87 ? 10.721 -2.516 -14.087 1.00 86.44 87 GLU A C 1
ATOM 653 O O . GLU A 1 87 ? 10.327 -1.563 -14.753 1.00 86.44 87 GLU A O 1
ATOM 658 N N . ILE A 1 88 ? 11.251 -2.349 -12.872 1.00 87.88 88 ILE A N 1
ATOM 659 C CA . ILE A 1 88 ? 11.296 -1.045 -12.199 1.00 87.88 88 ILE A CA 1
ATOM 660 C C . ILE A 1 88 ? 12.394 -0.137 -12.744 1.00 87.88 88 ILE A C 1
ATOM 662 O O . ILE A 1 88 ? 12.178 1.070 -12.836 1.00 87.88 88 ILE A O 1
ATOM 666 N N . VAL A 1 89 ? 13.570 -0.678 -13.071 1.00 87.44 89 VAL A N 1
ATOM 667 C CA . VAL A 1 89 ? 14.717 0.146 -13.501 1.00 87.44 89 VAL A CA 1
ATOM 668 C C . VAL A 1 89 ? 14.441 0.905 -14.798 1.00 87.44 89 VAL A C 1
ATOM 670 O O . VAL A 1 89 ? 15.013 1.971 -15.020 1.00 87.44 89 VAL A O 1
ATOM 673 N N . GLU A 1 90 ? 13.536 0.389 -15.630 1.00 86.69 90 GLU A N 1
ATOM 674 C CA . GLU A 1 90 ? 13.108 1.021 -16.879 1.00 86.69 90 GLU A CA 1
ATOM 675 C C . GLU A 1 90 ? 12.001 2.072 -16.681 1.00 86.69 90 GLU A C 1
ATOM 677 O O . GLU A 1 90 ? 11.697 2.829 -17.602 1.00 86.69 90 GLU A O 1
ATOM 682 N N . MET A 1 91 ? 11.405 2.141 -15.487 1.00 90.62 91 MET A N 1
ATOM 683 C CA . MET A 1 91 ? 10.301 3.041 -15.166 1.00 90.62 91 MET A CA 1
ATOM 684 C C . MET A 1 91 ? 10.779 4.331 -14.497 1.00 90.62 91 MET A C 1
ATOM 686 O O . MET A 1 91 ? 11.712 4.372 -13.696 1.00 90.62 91 MET A O 1
ATOM 690 N N . THR A 1 92 ? 10.056 5.414 -14.748 1.00 90.62 92 THR A N 1
ATOM 691 C CA . THR A 1 92 ? 10.098 6.608 -13.904 1.00 90.62 92 THR A CA 1
ATOM 692 C C . THR A 1 92 ? 9.447 6.322 -12.550 1.00 90.62 92 THR A C 1
ATOM 694 O O . THR A 1 92 ? 8.564 5.473 -12.418 1.00 90.62 92 THR A O 1
ATOM 697 N N . GLY A 1 93 ? 9.808 7.083 -11.515 1.00 89.69 93 GLY A N 1
ATOM 698 C CA . GLY A 1 93 ? 9.186 6.908 -10.200 1.00 89.69 93 GLY A CA 1
ATOM 699 C C . GLY A 1 93 ? 7.663 7.152 -10.193 1.00 89.69 93 GLY A C 1
ATOM 700 O O . GLY A 1 93 ? 6.952 6.547 -9.392 1.00 89.69 93 GLY A O 1
ATOM 701 N N . LEU A 1 94 ? 7.135 7.975 -11.112 1.00 91.12 94 LEU A N 1
ATOM 702 C CA . LEU A 1 94 ? 5.686 8.159 -11.281 1.00 91.12 94 LEU A CA 1
ATOM 703 C C . LEU A 1 94 ? 5.016 6.911 -11.881 1.00 91.12 94 LEU A C 1
ATOM 705 O O . LEU A 1 94 ? 3.929 6.530 -11.448 1.00 91.12 94 LEU A O 1
ATOM 709 N N . GLU A 1 95 ? 5.662 6.254 -12.846 1.00 92.25 95 GLU A N 1
ATOM 710 C CA . GLU A 1 95 ? 5.179 4.990 -13.412 1.00 92.25 95 GLU A CA 1
ATOM 711 C C . GLU A 1 95 ? 5.181 3.884 -12.356 1.00 92.25 95 GLU A C 1
ATOM 713 O O . GLU A 1 95 ? 4.166 3.206 -12.191 1.00 92.25 95 GLU A O 1
ATOM 718 N N . VAL A 1 96 ? 6.247 3.776 -11.555 1.00 92.12 96 VAL A N 1
ATOM 719 C CA . VAL A 1 96 ? 6.304 2.835 -10.424 1.00 92.12 96 VAL A CA 1
ATOM 720 C C . VAL A 1 96 ? 5.168 3.093 -9.436 1.00 92.12 96 VAL A C 1
ATOM 722 O O . VAL A 1 96 ? 4.471 2.155 -9.048 1.00 92.12 96 VAL A O 1
ATOM 725 N N . ALA A 1 97 ? 4.921 4.354 -9.069 1.00 92.94 97 ALA A N 1
ATOM 726 C CA . ALA A 1 97 ? 3.808 4.719 -8.194 1.00 92.94 97 ALA A CA 1
ATOM 727 C C . ALA A 1 97 ? 2.454 4.287 -8.782 1.00 92.94 97 ALA A C 1
ATOM 729 O O . ALA A 1 97 ? 1.613 3.706 -8.094 1.00 92.94 97 ALA A O 1
ATOM 730 N N . ARG A 1 98 ? 2.241 4.513 -10.080 1.00 92.31 98 ARG A N 1
ATOM 731 C CA . ARG A 1 98 ? 0.999 4.139 -10.763 1.00 92.31 98 ARG A CA 1
ATOM 732 C C . ARG A 1 98 ? 0.802 2.625 -10.824 1.00 92.31 98 ARG A C 1
ATOM 734 O O . ARG A 1 98 ? -0.285 2.145 -10.498 1.00 92.31 98 ARG A O 1
ATOM 741 N N . VAL A 1 99 ? 1.832 1.860 -11.186 1.00 93.00 99 VAL A N 1
ATOM 742 C CA . VAL A 1 99 ? 1.755 0.390 -11.212 1.00 93.00 99 VAL A CA 1
ATOM 743 C C . VAL A 1 99 ? 1.559 -0.162 -9.798 1.00 93.00 99 VAL A C 1
ATOM 745 O O . VAL A 1 99 ? 0.750 -1.074 -9.602 1.00 93.00 99 VAL A O 1
ATOM 748 N N . PHE A 1 100 ? 2.211 0.425 -8.789 1.00 93.38 100 PHE A N 1
ATOM 749 C CA . PHE A 1 100 ? 2.014 0.041 -7.391 1.00 93.38 100 PHE A CA 1
ATOM 750 C C . PHE A 1 100 ? 0.582 0.301 -6.931 1.00 93.38 100 PHE A C 1
ATOM 752 O O . PHE A 1 100 ? -0.016 -0.598 -6.343 1.00 93.38 100 PHE A O 1
ATOM 759 N N . ALA A 1 101 ? -0.020 1.441 -7.283 1.00 94.12 101 ALA A N 1
ATOM 760 C CA . ALA A 1 101 ? -1.429 1.711 -6.999 1.00 94.12 101 ALA A CA 1
ATOM 761 C C . ALA A 1 101 ? -2.369 0.661 -7.613 1.00 94.12 101 ALA A C 1
ATOM 763 O O . ALA A 1 101 ? -3.257 0.150 -6.927 1.00 94.12 101 ALA A O 1
ATOM 764 N N . ILE A 1 102 ? -2.154 0.303 -8.885 1.00 94.06 102 ILE A N 1
ATOM 765 C CA . ILE A 1 102 ? -2.966 -0.695 -9.601 1.00 94.06 102 ILE A CA 1
ATOM 766 C C . ILE A 1 102 ? -2.871 -2.062 -8.913 1.00 94.06 102 ILE A C 1
ATOM 768 O O . ILE A 1 102 ? -3.890 -2.675 -8.585 1.00 94.06 102 ILE A O 1
ATOM 772 N N . ARG A 1 103 ? -1.646 -2.534 -8.660 1.00 93.94 103 ARG A N 1
ATOM 773 C CA . ARG A 1 103 ? -1.411 -3.844 -8.040 1.00 93.94 103 ARG A CA 1
ATOM 774 C C . ARG A 1 103 ? -1.870 -3.878 -6.579 1.00 93.94 103 ARG A C 1
ATOM 776 O O . ARG A 1 103 ? -2.429 -4.883 -6.145 1.00 93.94 103 ARG A O 1
ATOM 783 N N . LEU A 1 104 ? -1.699 -2.787 -5.830 1.00 93.44 104 LEU A N 1
ATOM 784 C CA . LEU A 1 104 ? -2.187 -2.663 -4.455 1.00 93.44 104 LEU A CA 1
ATOM 785 C C . LEU A 1 104 ? -3.716 -2.731 -4.403 1.00 93.44 104 LEU A C 1
ATOM 787 O O . LEU A 1 104 ? -4.260 -3.457 -3.574 1.00 93.44 104 LEU A O 1
ATOM 791 N N . LYS A 1 105 ? -4.412 -2.041 -5.315 1.00 94.00 105 LYS A N 1
ATOM 792 C CA . LYS A 1 105 ? -5.874 -2.120 -5.429 1.00 94.00 105 LYS A CA 1
ATOM 793 C C . LYS A 1 105 ? -6.333 -3.556 -5.679 1.00 94.00 105 LYS A C 1
ATOM 795 O O . LYS A 1 105 ? -7.207 -4.043 -4.969 1.00 94.00 105 LYS A O 1
ATOM 800 N N . ALA A 1 106 ? -5.719 -4.245 -6.643 1.00 92.75 106 ALA A N 1
ATOM 801 C CA . ALA A 1 106 ? -6.029 -5.647 -6.925 1.00 92.75 106 ALA A CA 1
ATOM 802 C C . ALA A 1 106 ? -5.797 -6.535 -5.692 1.00 92.75 106 ALA A C 1
ATOM 804 O O . ALA A 1 106 ? -6.624 -7.384 -5.373 1.00 92.75 106 ALA A O 1
ATOM 805 N N . ARG A 1 107 ? -4.718 -6.285 -4.940 1.00 91.00 107 ARG A N 1
ATOM 806 C CA . ARG A 1 107 ? -4.402 -7.025 -3.713 1.00 91.00 107 ARG A CA 1
ATOM 807 C C . ARG A 1 107 ? -5.435 -6.818 -2.603 1.00 91.00 107 ARG A C 1
ATOM 809 O O . ARG A 1 107 ? -5.710 -7.754 -1.861 1.00 91.00 107 ARG A O 1
ATOM 816 N N . LEU A 1 108 ? -5.997 -5.616 -2.484 1.00 91.44 108 LEU A N 1
ATOM 817 C CA . LEU A 1 108 ? -7.023 -5.284 -1.490 1.00 91.44 108 LEU A CA 1
ATOM 818 C C . LEU A 1 108 ? -8.425 -5.804 -1.854 1.00 91.44 108 LEU A C 1
ATOM 820 O O . LEU A 1 108 ? -9.325 -5.748 -1.019 1.00 91.44 108 LEU A O 1
ATOM 824 N N . ALA A 1 109 ? -8.628 -6.341 -3.060 1.00 89.75 109 ALA A N 1
ATOM 825 C CA . ALA A 1 109 ? -9.862 -7.059 -3.372 1.00 89.75 109 ALA A CA 1
ATOM 826 C C . ALA A 1 109 ? -9.983 -8.350 -2.539 1.00 89.75 109 ALA A C 1
ATOM 828 O O . ALA A 1 109 ? -11.089 -8.750 -2.162 1.00 89.75 109 ALA A O 1
ATOM 829 N N . ASP A 1 110 ? -8.846 -8.960 -2.188 1.00 87.88 110 ASP A N 1
ATOM 830 C CA . ASP A 1 110 ? -8.781 -10.135 -1.330 1.00 87.88 110 ASP A CA 1
ATOM 831 C C . ASP A 1 110 ? -8.699 -9.729 0.141 1.00 87.88 110 ASP A C 1
ATOM 833 O O . ASP A 1 110 ? -7.690 -9.201 0.613 1.00 87.88 110 ASP A O 1
ATOM 837 N N . ARG A 1 111 ? -9.746 -10.038 0.913 1.00 86.62 111 ARG A N 1
ATOM 838 C CA . ARG A 1 111 ? -9.765 -9.757 2.352 1.00 86.62 111 ARG A CA 1
ATOM 839 C C . ARG A 1 111 ? -8.664 -10.548 3.085 1.00 86.62 111 ARG A C 1
ATOM 841 O O . ARG A 1 111 ? -8.749 -11.778 3.142 1.00 86.62 111 ARG A O 1
ATOM 848 N N . PRO A 1 112 ? -7.712 -9.882 3.769 1.00 87.00 112 PRO A N 1
ATOM 849 C CA . PRO A 1 112 ? -6.710 -10.554 4.585 1.00 87.00 112 PRO A CA 1
ATOM 850 C C . PRO A 1 112 ? -7.337 -11.378 5.713 1.00 87.00 112 PRO A C 1
ATOM 852 O O . PRO A 1 112 ? -8.296 -10.963 6.376 1.00 87.00 112 PRO A O 1
ATOM 855 N N . ALA A 1 113 ? -6.750 -12.540 5.986 1.00 83.88 113 ALA A N 1
ATOM 856 C CA . ALA A 1 113 ? -7.125 -13.342 7.141 1.00 83.88 113 ALA A CA 1
ATOM 857 C C . ALA A 1 113 ? -6.756 -12.628 8.457 1.00 83.88 113 ALA A C 1
ATOM 859 O O . ALA A 1 113 ? -5.832 -11.820 8.514 1.00 83.88 113 ALA A O 1
ATOM 860 N N . ARG A 1 114 ? -7.438 -12.990 9.554 1.00 88.81 114 ARG A N 1
ATOM 861 C CA . ARG A 1 114 ? -7.102 -12.575 10.937 1.00 88.81 114 ARG A CA 1
ATOM 862 C C . ARG A 1 114 ? -7.255 -11.078 11.249 1.00 88.81 114 ARG A C 1
ATOM 864 O O . ARG A 1 114 ? -6.749 -10.614 12.273 1.00 88.81 114 ARG A O 1
ATOM 871 N N . LEU A 1 115 ? -7.999 -10.338 10.430 1.00 91.19 115 LEU A N 1
ATOM 872 C CA . LEU A 1 115 ? -8.410 -8.974 10.764 1.00 91.19 115 LEU A CA 1
ATOM 873 C C . LEU A 1 115 ? -9.222 -8.938 12.077 1.00 91.19 115 LEU A C 1
ATOM 875 O O . LEU A 1 115 ? -9.929 -9.904 12.389 1.00 91.19 115 LEU A O 1
ATOM 879 N N . PRO A 1 116 ? -9.143 -7.846 12.862 1.00 90.81 116 PRO A N 1
ATOM 880 C CA . PRO A 1 116 ? -9.998 -7.663 14.033 1.00 90.81 116 PRO A CA 1
ATOM 881 C C . PRO A 1 116 ? -11.480 -7.822 13.672 1.00 90.81 116 PRO A C 1
ATOM 883 O O . PRO A 1 116 ? -11.912 -7.374 12.615 1.00 90.81 116 PRO A O 1
ATOM 886 N N . LYS A 1 117 ? -12.281 -8.428 14.561 1.00 89.75 117 LYS A N 1
ATOM 887 C CA . LYS A 1 117 ? -13.720 -8.645 14.307 1.00 89.75 117 LYS A CA 1
ATOM 888 C C . LYS A 1 117 ? -14.484 -7.342 14.054 1.00 89.75 117 LYS A C 1
ATOM 890 O O . LYS A 1 117 ? -15.407 -7.339 13.254 1.00 89.75 117 LYS A O 1
ATOM 895 N N . ALA A 1 118 ? -14.088 -6.271 14.737 1.00 91.31 118 ALA A N 1
ATOM 896 C CA . ALA A 1 118 ? -14.688 -4.949 14.598 1.00 91.31 118 ALA A CA 1
ATOM 897 C C . ALA A 1 118 ? -14.207 -4.183 13.352 1.00 91.31 118 ALA A C 1
ATOM 899 O O . ALA A 1 118 ? -14.718 -3.098 13.104 1.00 91.31 118 ALA A O 1
ATOM 900 N N . PHE A 1 119 ? -13.235 -4.710 12.592 1.00 93.31 119 PHE A N 1
ATOM 901 C CA . PHE A 1 119 ? -12.689 -4.006 11.436 1.00 93.31 119 PHE A CA 1
ATOM 902 C C . PHE A 1 119 ? -13.638 -4.083 10.237 1.00 93.31 119 PHE A C 1
ATOM 904 O O . PHE A 1 119 ? -13.870 -5.162 9.677 1.00 93.31 119 PHE A O 1
ATOM 911 N N . ASP A 1 120 ? -14.147 -2.926 9.823 1.00 93.25 120 ASP A N 1
ATOM 912 C CA . ASP A 1 120 ? -14.986 -2.730 8.645 1.00 93.25 120 ASP A CA 1
ATOM 913 C C . ASP A 1 120 ? -14.125 -2.729 7.372 1.00 93.25 120 ASP A C 1
ATOM 915 O O . ASP A 1 120 ? -13.814 -1.694 6.776 1.00 93.25 120 ASP A O 1
ATOM 919 N N . TYR A 1 121 ? -13.709 -3.936 6.972 1.00 93.25 121 TYR A N 1
ATOM 920 C CA . TYR A 1 121 ? -12.938 -4.144 5.747 1.00 93.25 121 TYR A CA 1
ATOM 921 C C . TYR A 1 121 ? -13.650 -3.624 4.487 1.00 93.25 121 TYR A C 1
ATOM 923 O O . TYR A 1 121 ? -12.979 -2.991 3.676 1.00 93.25 121 TYR A O 1
ATOM 931 N N . PRO A 1 122 ? -14.969 -3.839 4.287 1.00 93.12 122 PRO A N 1
ATOM 932 C CA . PRO A 1 122 ? -15.668 -3.306 3.118 1.00 93.12 122 PRO A CA 1
ATOM 933 C C . PRO A 1 122 ? -15.561 -1.785 2.979 1.00 93.12 122 PRO A C 1
ATOM 935 O O . PRO A 1 122 ? -15.266 -1.296 1.887 1.00 93.12 122 PRO A O 1
ATOM 938 N N . ARG A 1 123 ? -15.760 -1.034 4.071 1.00 92.56 123 ARG A N 1
ATOM 939 C CA . ARG A 1 123 ? -15.619 0.427 4.050 1.00 92.56 123 ARG A CA 1
ATOM 940 C C . ARG A 1 123 ? -14.170 0.846 3.817 1.00 92.56 123 ARG A C 1
ATOM 942 O O . ARG A 1 123 ? -13.923 1.679 2.952 1.00 92.56 123 ARG A O 1
ATOM 949 N N . PHE A 1 124 ? -13.226 0.225 4.525 1.00 92.75 124 PHE A N 1
ATOM 950 C CA . PHE A 1 124 ? -11.795 0.468 4.330 1.00 92.75 124 PHE A CA 1
ATOM 951 C C . PHE A 1 124 ? -11.366 0.250 2.872 1.00 92.75 124 PHE A C 1
ATOM 953 O O . PHE A 1 124 ? -10.785 1.137 2.255 1.00 92.75 124 PHE A O 1
ATOM 960 N N . HIS A 1 125 ? -11.700 -0.906 2.295 1.00 93.38 125 HIS A N 1
ATOM 961 C CA . HIS A 1 125 ? -11.369 -1.246 0.914 1.00 93.38 125 HIS A CA 1
ATOM 962 C C . HIS A 1 125 ? -11.974 -0.247 -0.076 1.00 93.38 125 HIS A C 1
ATOM 964 O O . HIS A 1 125 ? -11.292 0.169 -1.012 1.00 93.38 125 HIS A O 1
ATOM 970 N N . LYS A 1 126 ? -13.227 0.174 0.138 1.00 93.00 126 LYS A N 1
ATOM 971 C CA . LYS A 1 126 ? -13.898 1.169 -0.706 1.00 93.00 126 LYS A CA 1
ATOM 972 C C . LYS A 1 126 ? -13.192 2.525 -0.667 1.00 93.00 126 LYS A C 1
ATOM 974 O O . LYS A 1 126 ? -12.942 3.099 -1.726 1.00 93.00 126 LYS A O 1
ATOM 979 N N . ASP A 1 127 ? -12.884 3.024 0.526 1.00 92.62 127 ASP A N 1
ATOM 980 C CA . ASP A 1 127 ? -12.284 4.346 0.708 1.00 92.62 127 ASP A CA 1
ATOM 981 C C . ASP A 1 127 ? -10.855 4.384 0.131 1.00 92.62 127 ASP A C 1
ATOM 983 O O . ASP A 1 127 ? -10.533 5.280 -0.652 1.00 92.62 127 ASP A O 1
ATOM 987 N N . ILE A 1 128 ? -10.042 3.351 0.393 1.00 92.31 128 ILE A N 1
ATOM 988 C CA . ILE A 1 128 ? -8.696 3.220 -0.191 1.00 92.31 128 ILE A CA 1
ATOM 989 C C . ILE A 1 128 ? -8.753 3.045 -1.712 1.00 92.31 128 ILE A C 1
ATOM 991 O O . ILE A 1 128 ? -8.033 3.733 -2.432 1.00 92.31 128 ILE A O 1
ATOM 995 N N . SER A 1 129 ? -9.631 2.179 -2.229 1.00 93.19 129 SER A N 1
ATOM 996 C CA . SER A 1 129 ? -9.761 1.961 -3.678 1.00 93.19 129 SER A CA 1
ATOM 997 C C . SER A 1 129 ? -10.135 3.235 -4.419 1.00 93.19 129 SER A C 1
ATOM 999 O O . SER A 1 129 ? -9.601 3.493 -5.493 1.00 93.19 129 SER A O 1
ATOM 1001 N N . ARG A 1 130 ? -11.017 4.057 -3.840 1.00 92.88 130 ARG A N 1
ATOM 1002 C CA . ARG A 1 130 ? -11.408 5.338 -4.432 1.00 92.88 130 ARG A CA 1
ATOM 1003 C C . ARG A 1 130 ? -10.226 6.299 -4.547 1.00 92.88 130 ARG A C 1
ATOM 1005 O O . ARG A 1 130 ? -10.120 7.002 -5.548 1.00 92.88 130 ARG A O 1
ATOM 1012 N N . ALA A 1 131 ? -9.358 6.343 -3.542 1.00 92.75 131 ALA A N 1
ATOM 1013 C CA . ALA A 1 131 ? -8.171 7.190 -3.579 1.00 92.75 131 ALA A CA 1
ATOM 1014 C C . ALA A 1 131 ? -7.117 6.678 -4.563 1.00 92.75 131 ALA A C 1
ATOM 1016 O O . ALA A 1 131 ? -6.561 7.470 -5.321 1.00 92.75 131 ALA A O 1
ATOM 1017 N N . LEU A 1 132 ? -6.916 5.358 -4.629 1.00 93.44 132 LEU A N 1
ATOM 1018 C CA . LEU A 1 132 ? -6.072 4.741 -5.654 1.00 93.44 132 LEU A CA 1
ATOM 1019 C C . LEU A 1 132 ? -6.597 5.047 -7.063 1.00 93.44 132 LEU A C 1
ATOM 1021 O O . LEU A 1 132 ? -5.819 5.437 -7.926 1.00 93.44 132 LEU A O 1
ATOM 1025 N N . ASP A 1 133 ? -7.909 4.950 -7.289 1.00 93.62 133 ASP A N 1
ATOM 1026 C CA . ASP A 1 133 ? -8.525 5.287 -8.578 1.00 93.62 133 ASP A CA 1
ATOM 1027 C C . ASP A 1 133 ? -8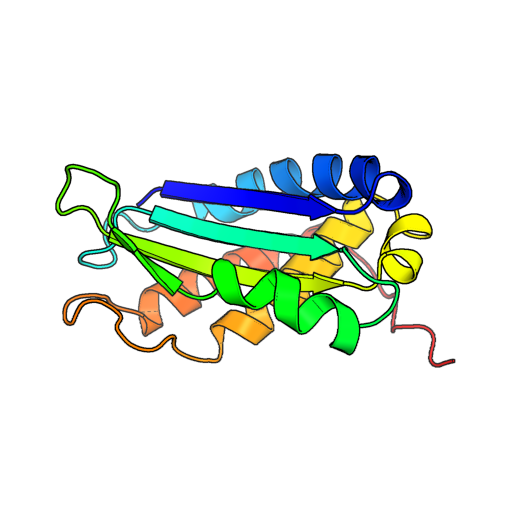.341 6.760 -8.947 1.00 93.62 133 ASP A C 1
ATOM 1029 O O . ASP A 1 133 ? -8.016 7.071 -10.093 1.00 93.62 133 ASP A O 1
ATOM 1033 N N . ALA A 1 134 ? -8.499 7.667 -7.980 1.00 92.19 134 ALA A N 1
ATOM 1034 C CA . ALA A 1 134 ? -8.250 9.088 -8.193 1.00 92.19 134 ALA A CA 1
ATOM 1035 C C . ALA A 1 134 ? -6.784 9.352 -8.574 1.00 92.19 134 ALA A C 1
ATOM 1037 O O . ALA A 1 134 ? -6.536 10.071 -9.540 1.00 92.19 134 ALA A O 1
ATOM 1038 N N . PHE A 1 135 ? -5.832 8.719 -7.879 1.00 92.69 135 PHE A N 1
ATOM 1039 C CA . PHE A 1 135 ? -4.404 8.816 -8.186 1.00 92.69 135 PHE A CA 1
ATOM 1040 C C . PHE A 1 135 ? -4.068 8.269 -9.580 1.00 92.69 135 PHE A C 1
ATOM 1042 O O . PHE A 1 135 ? -3.363 8.914 -10.359 1.00 92.69 135 PHE A O 1
ATOM 1049 N N . ILE A 1 136 ? -4.589 7.087 -9.926 1.00 92.75 136 ILE A N 1
ATOM 1050 C CA . ILE A 1 136 ? -4.383 6.453 -11.237 1.00 92.75 136 ILE A CA 1
ATOM 1051 C C . ILE A 1 136 ? -4.945 7.340 -12.356 1.00 92.75 136 ILE A C 1
ATOM 1053 O O . ILE A 1 136 ? -4.323 7.465 -13.409 1.00 92.75 136 ILE A O 1
ATOM 1057 N N . ALA A 1 137 ? -6.098 7.976 -12.133 1.00 89.94 137 ALA A N 1
ATOM 1058 C CA . ALA A 1 137 ? -6.704 8.885 -13.099 1.00 89.94 137 ALA A CA 1
ATOM 1059 C C . ALA A 1 137 ? -5.916 10.198 -13.249 1.00 89.94 137 ALA A C 1
ATOM 1061 O O . ALA A 1 137 ? -5.754 10.685 -14.368 1.00 89.94 137 ALA A O 1
ATOM 1062 N N . SER A 1 138 ? -5.402 10.768 -12.151 1.00 87.56 138 SER A N 1
ATOM 1063 C CA . SER A 1 138 ? -4.647 12.029 -12.177 1.00 87.56 138 SER A CA 1
ATOM 1064 C C . SER A 1 138 ? -3.212 11.884 -12.687 1.00 87.56 138 SER A C 1
ATOM 1066 O O . SER A 1 138 ? -2.629 12.857 -13.149 1.00 87.56 138 SER A O 1
ATOM 1068 N N . SER A 1 139 ? -2.642 10.681 -12.629 1.00 83.19 139 SER A N 1
ATOM 1069 C CA . SER A 1 139 ? -1.292 10.360 -13.119 1.00 83.19 139 SER A CA 1
ATOM 1070 C C . SER A 1 139 ? -1.260 9.928 -14.600 1.00 83.19 139 SER A C 1
ATOM 1072 O O . SER A 1 139 ? -0.343 9.214 -14.996 1.00 83.19 139 SER A O 1
ATOM 1074 N N . GLY A 1 140 ? -2.275 10.305 -15.401 1.00 61.59 140 GLY A N 1
ATOM 1075 C CA . GLY A 1 140 ? -2.575 9.791 -16.758 1.00 61.59 140 GLY A CA 1
ATOM 1076 C C . GLY A 1 140 ? -1.394 9.685 -17.749 1.00 61.59 140 GLY A C 1
ATOM 1077 O O . GLY A 1 140 ? -0.350 10.290 -17.559 1.00 61.59 140 GLY A O 1
ATOM 1078 N N . GLY A 1 141 ? -1.465 8.947 -18.869 1.00 52.03 141 GLY A N 1
ATOM 1079 C CA . GLY A 1 141 ? -2.609 8.369 -19.591 1.00 52.03 141 GLY A CA 1
ATOM 1080 C C . GLY A 1 141 ? -2.294 7.005 -20.238 1.00 52.03 141 GLY A C 1
ATOM 1081 O O . GLY A 1 141 ? -1.510 6.240 -19.684 1.00 52.03 141 GLY A O 1
ATOM 1082 N N . THR A 1 142 ? -2.975 6.672 -21.339 1.00 43.41 142 THR A N 1
ATOM 1083 C CA . THR A 1 142 ? -2.955 5.407 -22.113 1.00 43.41 142 THR A CA 1
ATOM 1084 C C . THR A 1 142 ? -1.561 4.809 -22.334 1.00 43.41 142 THR A C 1
ATOM 1086 O O . THR A 1 142 ? -0.888 5.112 -23.315 1.00 43.41 142 THR A O 1
ATOM 1089 N N . GLY A 1 143 ? -1.151 3.918 -21.445 1.00 42.75 143 GLY A N 1
ATOM 1090 C CA . GLY A 1 143 ? -0.151 2.903 -21.723 1.00 42.75 143 GLY A CA 1
ATOM 1091 C C . GLY A 1 143 ? -0.824 1.585 -21.416 1.00 42.75 143 GLY A C 1
ATOM 1092 O O . GLY A 1 143 ? -0.771 1.122 -20.279 1.00 42.75 143 GLY A O 1
ATOM 1093 N N . GLU A 1 144 ? -1.533 1.020 -22.395 1.00 40.19 144 GLU A N 1
ATOM 1094 C CA . GLU A 1 144 ? -1.686 -0.432 -22.381 1.00 40.19 144 GLU A CA 1
ATOM 1095 C C . GLU A 1 144 ? -0.278 -1.007 -22.181 1.00 40.19 144 GLU A C 1
ATOM 1097 O O . GLU A 1 144 ? 0.668 -0.486 -22.790 1.00 40.19 144 GLU A O 1
ATOM 1102 N N . PRO A 1 145 ? -0.098 -2.004 -21.298 1.00 43.19 145 PRO A N 1
ATOM 1103 C CA . PRO A 1 145 ? 1.185 -2.677 -21.213 1.00 43.19 145 PRO A CA 1
ATOM 1104 C C . PRO A 1 145 ? 1.533 -3.097 -22.638 1.00 43.19 145 PRO A C 1
ATOM 1106 O O . PRO A 1 145 ? 0.703 -3.717 -23.305 1.00 43.19 145 PRO A O 1
ATOM 1109 N N . LYS A 1 146 ? 2.708 -2.696 -23.138 1.00 37.34 146 LYS A N 1
ATOM 1110 C CA . LYS A 1 146 ? 3.208 -3.241 -24.398 1.00 37.34 146 LYS A CA 1
ATOM 1111 C C . LYS A 1 146 ? 3.215 -4.753 -24.210 1.00 37.34 146 LYS A C 1
ATOM 1113 O O . LYS A 1 146 ? 4.020 -5.271 -23.440 1.00 37.34 146 LYS A O 1
ATOM 1118 N N . ALA A 1 147 ? 2.255 -5.428 -24.838 1.00 39.84 147 ALA A N 1
ATOM 1119 C CA . ALA A 1 147 ? 2.308 -6.862 -25.002 1.00 39.84 147 ALA A CA 1
ATOM 1120 C C . ALA A 1 147 ? 3.637 -7.142 -25.705 1.00 39.84 147 ALA A C 1
ATOM 1122 O O . ALA A 1 147 ? 3.931 -6.516 -26.728 1.00 39.84 147 ALA A O 1
ATOM 1123 N N . GLN A 1 148 ? 4.457 -7.969 -25.059 1.00 37.28 148 GLN A N 1
ATOM 1124 C CA . GLN A 1 148 ? 5.685 -8.505 -25.635 1.00 37.28 148 GLN A CA 1
ATOM 1125 C C . GLN A 1 148 ? 5.411 -9.128 -27.005 1.00 37.28 148 GLN A C 1
ATOM 1127 O O . GLN A 1 148 ? 4.339 -9.760 -27.160 1.00 37.28 148 GLN A O 1
#

Solvent-accessible surface area (backbone atoms only — not comparable to full-atom values): 8150 Å² total; per-residue (Å²): 93,46,80,46,62,50,70,49,53,39,82,79,28,36,66,32,48,64,53,14,34,60,62,48,43,68,47,44,59,79,37,62,64,88,74,52,37,78,52,48,32,43,35,44,34,44,34,22,70,24,74,36,61,74,65,17,47,76,73,32,55,85,42,57,41,65,49,61,48,88,97,52,90,48,22,30,42,31,39,53,45,72,35,26,28,65,65,43,58,79,39,54,26,68,54,48,31,44,54,48,40,55,53,47,46,60,56,56,72,55,79,71,74,83,61,52,91,67,37,43,57,73,61,50,46,51,36,48,42,52,25,40,51,51,47,51,62,72,66,61,78,98,68,73,76,79,76,128

Secondary structure (DSSP, 8-state):
-EEEEEEEE-STTHHHHHHHHHHHHHHHGGG--S--SS-SEEEEEEEEEESSHHHHHHHHGGGSEEEE-TTSS-EEEEEEEEEEHHHHHTS-HHHHHHHHHHHHHHHHTSPPTT--TT--HHHHHHHHHHHHHHHHHHT---------

pLDDT: mean 85.81, std 11.7, range [37.28, 94.12]

Nearest PDB structures (foldseek):
  1exv-assembly1_B  TM=2.847E-01  e=5.175E+00  Homo sapiens
  1gpa-assembly1_A  TM=3.182E-01  e=5.505E+00  Oryctolagus cuniculus
  1fc0-assembly1_B  TM=2.391E-01  e=4.575E+00  Homo sapiens
  8rvk-assembly1_B  TM=1.886E-01  e=4.044E+00  Escherichia coli K-12